Protein AF-A0AA38F7B3-F1 (afdb_monomer_lite)

Foldseek 3Di:
DPPCPPPPQDDDDDPPDDPVRVVVVVVVCVVCVLVDDSDVVSVVPPDCVPDDDDDDDDPPDDDDDDDDDD

Radius of gyration: 19.35 Å; chains: 1; bounding box: 37×48×43 Å

Organism: Taxus chinensis (NCBI:txid29808)

Sequence (70 aa):
SQFWLEKEKTLQIGKAAIEQEKSDFTQLCQEFPDVFAWSYEDLRGFNPNLAQHTIELDPDAKPIRQKQRP

Structure (mmCIF, N/CA/C/O backbone):
data_AF-A0AA38F7B3-F1
#
_entry.id   AF-A0AA38F7B3-F1
#
loop_
_atom_site.group_PDB
_atom_site.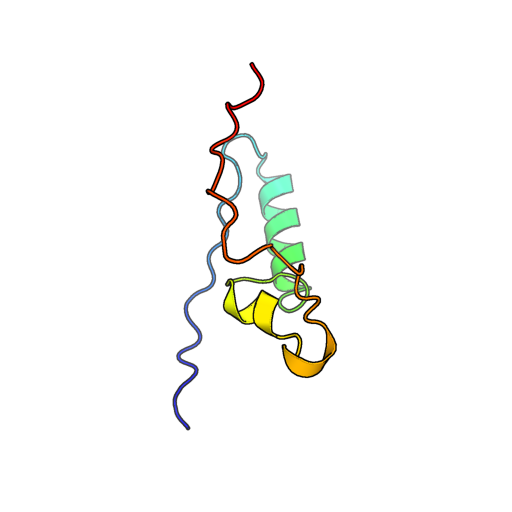id
_atom_site.type_symbol
_atom_site.label_atom_id
_atom_site.label_alt_id
_atom_site.label_comp_id
_atom_site.label_asym_id
_atom_site.label_entity_id
_atom_site.label_seq_id
_atom_site.pdbx_PDB_ins_code
_atom_site.Cartn_x
_atom_site.Cartn_y
_atom_site.Cartn_z
_atom_site.occupancy
_atom_site.B_iso_or_equiv
_atom_site.auth_seq_id
_atom_site.auth_comp_id
_atom_site.auth_asym_id
_atom_site.auth_atom_id
_atom_site.pdbx_PDB_model_num
ATOM 1 N N . SER A 1 1 ? -2.522 -29.132 1.650 1.00 35.81 1 SER A N 1
ATOM 2 C CA . SER A 1 1 ? -1.116 -28.824 1.972 1.00 35.81 1 SER A CA 1
ATOM 3 C C . SER A 1 1 ? -1.113 -27.686 2.972 1.00 35.81 1 SER A C 1
ATOM 5 O O . SER A 1 1 ? -1.836 -26.725 2.743 1.00 35.81 1 SER A O 1
ATOM 7 N N . GLN A 1 2 ? -0.418 -27.827 4.101 1.00 44.19 2 GLN A N 1
ATOM 8 C CA . GLN A 1 2 ? -0.494 -26.929 5.267 1.00 44.19 2 GLN A CA 1
ATOM 9 C C . GLN A 1 2 ? 0.239 -25.586 5.069 1.00 44.19 2 GLN A C 1
ATOM 11 O O . GLN A 1 2 ? 1.023 -25.166 5.909 1.00 44.19 2 GLN A O 1
ATOM 16 N N . PHE A 1 3 ? 0.015 -24.930 3.929 1.00 43.62 3 PHE A N 1
ATOM 17 C CA . PHE A 1 3 ? 0.792 -23.764 3.498 1.00 43.62 3 PHE A CA 1
ATOM 18 C C . PHE A 1 3 ? 0.147 -22.407 3.798 1.00 43.62 3 PHE A C 1
ATOM 20 O O . PHE A 1 3 ? 0.779 -21.380 3.577 1.00 43.62 3 PHE A O 1
ATOM 27 N N . TRP A 1 4 ? -1.065 -22.388 4.350 1.00 39.78 4 TRP A N 1
ATOM 28 C CA . TRP A 1 4 ? -1.726 -21.162 4.788 1.00 39.78 4 TRP A CA 1
ATOM 29 C C . TRP A 1 4 ? -1.722 -21.116 6.315 1.00 39.78 4 TRP A C 1
ATOM 31 O O . TRP A 1 4 ? -2.748 -21.300 6.961 1.00 39.78 4 TRP A O 1
ATOM 41 N N . LEU A 1 5 ? -0.544 -20.901 6.909 1.00 44.47 5 LEU A N 1
ATOM 42 C CA . LEU A 1 5 ? -0.528 -20.146 8.159 1.00 44.47 5 LEU A CA 1
ATOM 43 C C . LEU A 1 5 ? -1.008 -18.753 7.765 1.00 44.47 5 LEU A C 1
ATOM 45 O O . LEU A 1 5 ? -0.241 -17.961 7.218 1.00 44.47 5 LEU A O 1
ATOM 49 N N . GLU A 1 6 ? -2.304 -18.525 7.931 1.00 57.16 6 GLU A N 1
ATOM 50 C CA . GLU A 1 6 ? -2.951 -17.240 7.733 1.00 57.16 6 GLU A CA 1
ATOM 51 C C . GLU A 1 6 ? -2.247 -16.239 8.650 1.00 57.16 6 GLU A C 1
ATOM 53 O O . GLU A 1 6 ? -2.451 -16.210 9.862 1.00 57.16 6 GLU A O 1
ATOM 58 N N . LYS A 1 7 ? -1.274 -15.519 8.082 1.00 60.88 7 LYS A N 1
ATOM 59 C CA . LYS A 1 7 ? -0.511 -14.513 8.810 1.00 60.88 7 LYS A CA 1
ATOM 60 C C . LYS A 1 7 ? -1.499 -13.480 9.320 1.00 60.88 7 LYS A C 1
ATOM 62 O O . LYS A 1 7 ? -2.358 -13.031 8.565 1.00 60.88 7 LYS A O 1
ATOM 67 N N . GLU A 1 8 ? -1.338 -13.082 10.575 1.00 68.25 8 GLU A N 1
ATOM 68 C CA . GLU A 1 8 ? -2.096 -11.976 11.144 1.00 68.25 8 GLU A CA 1
ATOM 69 C C . GLU A 1 8 ? -1.954 -10.742 10.238 1.00 68.25 8 GLU A C 1
ATOM 71 O O . GLU A 1 8 ? -0.861 -10.204 10.032 1.00 68.25 8 GLU A O 1
ATOM 76 N N . LYS A 1 9 ? -3.074 -10.336 9.637 1.00 75.44 9 LYS A N 1
ATOM 77 C CA . LYS A 1 9 ? -3.177 -9.178 8.751 1.00 75.44 9 LYS A CA 1
ATOM 78 C C . LYS A 1 9 ? -3.348 -7.937 9.618 1.00 75.44 9 LYS A C 1
ATOM 80 O O . LYS A 1 9 ? -4.329 -7.818 10.346 1.00 75.44 9 LYS A O 1
ATOM 85 N N . THR A 1 10 ? -2.385 -7.020 9.566 1.00 78.75 10 THR A N 1
ATOM 86 C CA . THR A 1 10 ? -2.405 -5.795 10.379 1.00 78.75 10 THR A CA 1
ATOM 87 C C . THR A 1 10 ? -2.537 -4.559 9.495 1.00 78.75 10 THR A C 1
ATOM 89 O O . THR A 1 10 ? -1.872 -4.447 8.467 1.00 78.75 10 THR A O 1
ATOM 92 N N . LEU A 1 11 ? -3.398 -3.622 9.903 1.00 78.75 11 LEU A N 1
ATOM 93 C CA . LEU A 1 11 ? -3.574 -2.320 9.256 1.00 78.75 11 LEU A CA 1
ATOM 94 C C . LEU A 1 11 ? -3.000 -1.224 10.142 1.00 78.75 11 LEU A C 1
ATOM 96 O O . LEU A 1 11 ? -3.264 -1.173 11.341 1.00 78.75 11 LEU A O 1
ATOM 100 N N . GLN A 1 12 ? -2.233 -0.326 9.533 1.00 84.56 12 GLN A N 1
ATOM 101 C CA . GLN A 1 12 ? -1.739 0.872 10.196 1.00 84.56 12 GLN A CA 1
ATOM 102 C C . GLN A 1 12 ? -2.643 2.038 9.813 1.00 84.56 12 GLN A C 1
ATOM 104 O O . GLN A 1 12 ? -2.648 2.470 8.661 1.00 84.56 12 GLN A O 1
ATOM 109 N N . ILE A 1 13 ? -3.407 2.548 10.775 1.00 87.81 13 ILE A N 1
ATOM 110 C CA . ILE A 1 13 ? -4.247 3.728 10.569 1.00 87.81 13 ILE A CA 1
ATOM 111 C C . ILE A 1 13 ? -3.431 4.972 10.933 1.00 87.81 13 ILE A C 1
ATOM 113 O O . ILE A 1 13 ? -2.681 4.986 11.913 1.00 87.81 13 ILE A O 1
ATOM 117 N N . GLY A 1 14 ? -3.539 6.019 10.112 1.00 89.94 14 GLY A N 1
ATOM 118 C CA . GLY A 1 14 ? -2.791 7.259 10.303 1.00 89.94 14 GLY A CA 1
ATOM 119 C C . GLY A 1 14 ? -3.044 7.881 11.679 1.00 89.94 14 GLY A C 1
ATOM 120 O O . GLY A 1 14 ? -4.173 7.924 12.159 1.00 89.94 14 GLY A O 1
ATOM 121 N N . LYS A 1 15 ? -1.993 8.423 12.306 1.00 88.25 15 LYS A N 1
ATOM 122 C CA . LYS A 1 15 ? -2.076 9.011 13.659 1.00 88.25 15 LYS A CA 1
ATOM 123 C C . LYS A 1 15 ? -3.058 10.182 13.776 1.00 88.25 15 LYS A C 1
ATOM 125 O O . LYS A 1 15 ? -3.512 10.470 14.875 1.00 88.25 15 LYS A O 1
ATOM 130 N N . ALA A 1 16 ? -3.331 10.867 12.667 1.00 92.88 16 ALA A N 1
ATOM 131 C CA . ALA A 1 16 ? -4.249 12.000 12.608 1.00 92.88 16 ALA A CA 1
ATOM 132 C C . ALA A 1 16 ? -5.729 11.588 12.522 1.00 92.88 16 ALA A C 1
ATOM 134 O O . ALA A 1 16 ? -6.585 12.455 12.669 1.00 92.88 16 ALA A O 1
ATOM 135 N N . ALA A 1 17 ? -6.026 10.304 12.284 1.00 90.25 17 ALA A N 1
ATOM 136 C CA . ALA A 1 17 ? -7.398 9.823 12.204 1.00 90.25 17 ALA A CA 1
ATOM 137 C C . ALA A 1 17 ? -8.083 9.931 13.570 1.00 90.25 17 ALA A C 1
ATOM 139 O O . ALA A 1 17 ? -7.507 9.548 14.600 1.00 90.25 17 ALA A O 1
ATOM 140 N N . ILE A 1 18 ? -9.318 10.428 13.578 1.00 95.12 18 ILE A N 1
ATOM 141 C CA . ILE A 1 18 ? -10.129 10.467 14.797 1.00 95.12 18 ILE A CA 1
ATOM 142 C C . ILE A 1 18 ? -10.649 9.066 15.138 1.00 95.12 18 ILE A C 1
ATOM 144 O O . ILE A 1 18 ? -10.652 8.160 14.308 1.00 95.12 18 ILE A O 1
ATOM 148 N N . GLU A 1 19 ? -11.095 8.868 16.378 1.00 92.75 19 GLU A N 1
ATOM 149 C CA . GLU A 1 19 ? -11.476 7.532 16.854 1.00 92.75 19 GLU A CA 1
ATOM 150 C C . GLU A 1 19 ? -12.654 6.931 16.076 1.00 92.75 19 GLU A C 1
ATOM 152 O O . GLU A 1 19 ? -12.649 5.739 15.776 1.00 92.75 19 GLU A O 1
ATOM 157 N N . GLN A 1 20 ? -13.608 7.772 15.664 1.00 95.06 20 GLN A N 1
ATOM 158 C CA . GLN A 1 20 ? -14.713 7.344 14.808 1.00 95.06 20 GLN A CA 1
ATOM 159 C C . GLN A 1 20 ? -14.210 6.831 13.455 1.00 95.06 20 GLN A C 1
ATOM 161 O O . GLN A 1 20 ? -14.569 5.734 13.048 1.00 95.06 20 GLN A O 1
ATOM 166 N N . GLU A 1 21 ? -13.311 7.571 12.799 1.00 93.62 21 GLU A N 1
ATOM 167 C CA . GLU A 1 21 ? -12.731 7.154 11.520 1.00 93.62 21 GLU A CA 1
ATOM 168 C C . GLU A 1 21 ? -11.988 5.827 11.665 1.00 93.62 21 GLU A C 1
ATOM 170 O O . GLU A 1 21 ? -12.140 4.945 10.828 1.00 93.62 21 GLU A O 1
ATOM 175 N N . LYS A 1 22 ? -11.216 5.635 12.744 1.00 92.31 22 LYS A N 1
ATOM 176 C CA . LYS A 1 22 ? -10.534 4.355 12.989 1.00 92.31 22 LYS A CA 1
ATOM 177 C C . LYS A 1 22 ? -11.517 3.198 13.129 1.00 92.31 22 LYS A C 1
ATOM 179 O O . LYS A 1 22 ? -11.253 2.122 12.591 1.00 92.31 22 LYS A O 1
ATOM 184 N N . SER A 1 23 ? -12.620 3.411 13.848 1.00 92.19 23 SER A N 1
ATOM 185 C CA . SER A 1 23 ? -13.686 2.421 14.002 1.00 92.19 23 SER A CA 1
ATOM 186 C C . SER A 1 23 ? -14.301 2.075 12.648 1.00 92.19 23 SER A C 1
ATOM 188 O O . SER A 1 23 ? -14.358 0.902 12.283 1.00 92.19 23 SER A O 1
ATOM 190 N N . ASP A 1 24 ? -14.680 3.092 11.874 1.00 93.69 24 ASP A N 1
ATOM 191 C CA . ASP A 1 24 ? -15.315 2.927 10.566 1.00 93.69 24 ASP A CA 1
ATOM 192 C C . ASP A 1 24 ? -14.374 2.220 9.578 1.00 93.69 24 ASP A C 1
ATOM 194 O O . ASP A 1 24 ? -14.771 1.272 8.902 1.00 93.69 24 ASP A O 1
ATOM 198 N N . PHE A 1 25 ? -13.092 2.607 9.544 1.00 90.38 25 PHE A N 1
ATOM 199 C CA . PHE A 1 25 ? -12.073 1.942 8.728 1.00 90.38 25 PHE A CA 1
ATOM 200 C C . PHE A 1 25 ? -11.861 0.486 9.143 1.00 90.38 25 PHE A C 1
ATOM 202 O O . PHE A 1 25 ? -11.710 -0.381 8.281 1.00 90.38 25 PHE A O 1
ATOM 209 N N . THR A 1 26 ? -11.855 0.203 10.447 1.00 88.31 26 THR A N 1
ATOM 210 C CA . THR A 1 26 ? -11.699 -1.166 10.955 1.00 88.31 26 THR A CA 1
ATOM 211 C C . THR A 1 26 ? -12.881 -2.032 10.535 1.00 88.31 26 THR A C 1
ATOM 213 O O . THR A 1 26 ? -12.674 -3.130 10.020 1.00 88.31 26 THR A O 1
ATOM 216 N N . GLN A 1 27 ? -14.106 -1.524 10.688 1.00 92.25 27 GLN A N 1
ATOM 217 C CA . GLN A 1 27 ? -15.319 -2.223 10.276 1.00 92.25 27 GLN A CA 1
ATOM 218 C C . GLN A 1 27 ? -15.328 -2.487 8.766 1.00 92.25 27 GLN A C 1
ATOM 220 O O . GLN A 1 27 ? -15.558 -3.619 8.350 1.00 92.25 27 GLN A O 1
ATOM 225 N N . LEU A 1 28 ? -14.996 -1.481 7.952 1.00 91.62 28 LEU A N 1
ATOM 226 C CA . LEU A 1 28 ? -14.932 -1.614 6.496 1.00 91.62 28 LEU A CA 1
ATOM 227 C C . LEU A 1 28 ? -13.956 -2.718 6.065 1.00 91.62 28 LEU A C 1
ATOM 229 O O . LEU A 1 28 ? -14.265 -3.534 5.201 1.00 91.62 28 LEU A O 1
ATOM 233 N N . CYS A 1 29 ? -12.773 -2.771 6.678 1.00 87.38 29 CYS A N 1
ATOM 234 C CA . CYS A 1 29 ? -11.770 -3.776 6.327 1.00 87.38 29 CYS A CA 1
ATOM 235 C C . CYS A 1 29 ? -12.163 -5.192 6.777 1.00 87.38 29 CYS A C 1
ATOM 237 O O . CYS A 1 29 ? -11.743 -6.164 6.153 1.00 87.38 29 CYS A O 1
ATOM 239 N N . GLN A 1 30 ? -12.958 -5.314 7.845 1.00 86.19 30 GLN A N 1
ATOM 240 C CA . GLN A 1 30 ? -13.524 -6.590 8.294 1.00 86.19 30 GLN A CA 1
ATOM 241 C C . GLN A 1 30 ? -14.682 -7.060 7.408 1.00 86.19 30 GLN A C 1
ATOM 243 O O . GLN A 1 30 ? -14.842 -8.262 7.215 1.00 86.19 30 GLN A O 1
ATOM 248 N N . GLU A 1 31 ? -15.477 -6.132 6.873 1.00 92.75 31 GLU A N 1
ATOM 249 C CA . GLU A 1 31 ? -16.592 -6.429 5.969 1.00 92.75 31 GLU A CA 1
ATOM 250 C C . GLU A 1 31 ? -16.107 -6.871 4.579 1.00 92.75 31 GLU A C 1
ATOM 252 O O . GLU A 1 31 ? -16.713 -7.749 3.968 1.00 92.75 31 GLU A O 1
ATOM 257 N N . PHE A 1 32 ? -14.977 -6.324 4.115 1.00 87.62 32 PHE A N 1
ATOM 258 C CA . PHE A 1 32 ? -14.414 -6.582 2.785 1.00 87.62 32 PHE A CA 1
ATOM 259 C C . PHE A 1 32 ? -12.974 -7.137 2.835 1.00 87.62 32 PHE A C 1
ATOM 261 O O . PHE A 1 32 ? -12.040 -6.504 2.329 1.00 87.62 32 PHE A O 1
ATOM 268 N N . PRO A 1 33 ? -12.751 -8.321 3.435 1.00 79.81 33 PRO A N 1
ATOM 269 C CA . PRO A 1 33 ? -11.412 -8.869 3.653 1.00 79.81 33 PRO A CA 1
ATOM 270 C C . PRO A 1 33 ? -10.703 -9.324 2.365 1.00 79.81 33 PRO A C 1
ATOM 272 O O . PRO A 1 33 ? -9.491 -9.534 2.383 1.00 79.81 33 PRO A O 1
ATOM 275 N N . ASP A 1 34 ? -11.430 -9.495 1.266 1.00 77.75 34 ASP A N 1
ATOM 276 C CA . ASP A 1 34 ? -10.968 -9.981 -0.039 1.00 77.75 34 ASP A CA 1
ATOM 277 C C . ASP A 1 34 ? -10.817 -8.872 -1.093 1.00 77.75 34 ASP A C 1
ATOM 279 O O . ASP A 1 34 ? -10.178 -9.077 -2.124 1.00 77.75 34 ASP A O 1
ATOM 283 N N . VAL A 1 35 ? -11.357 -7.680 -0.827 1.00 81.00 35 VAL A N 1
ATOM 284 C CA . VAL A 1 35 ? -11.244 -6.515 -1.720 1.00 81.00 35 VAL A CA 1
ATOM 285 C C . VAL A 1 35 ? -9.838 -5.915 -1.684 1.00 81.00 35 VAL A C 1
ATOM 287 O O . VAL A 1 35 ? -9.355 -5.382 -2.685 1.00 81.00 35 VAL A O 1
ATOM 290 N N . PHE A 1 36 ? -9.164 -6.002 -0.538 1.00 76.44 36 PHE A N 1
ATOM 291 C CA . PHE A 1 36 ? -7.823 -5.464 -0.358 1.00 76.44 36 PHE A CA 1
ATOM 292 C C . PHE A 1 36 ? -6.762 -6.542 -0.545 1.00 76.44 36 PHE A C 1
ATOM 294 O O . PHE A 1 36 ? -6.843 -7.638 0.009 1.00 76.44 36 PHE A O 1
ATOM 301 N N . ALA A 1 37 ? -5.702 -6.188 -1.266 1.00 78.25 37 ALA A N 1
ATOM 302 C CA . ALA A 1 37 ? -4.503 -7.001 -1.301 1.00 78.25 37 ALA A CA 1
ATOM 303 C C . ALA A 1 37 ? -3.653 -6.738 -0.052 1.00 78.25 37 ALA A C 1
ATOM 305 O O . ALA A 1 37 ? -2.959 -5.726 0.053 1.00 78.25 37 ALA A O 1
ATOM 306 N N . TRP A 1 38 ? -3.719 -7.663 0.900 1.00 78.19 38 TRP A N 1
ATOM 307 C CA . TRP A 1 38 ? -2.977 -7.618 2.163 1.00 78.19 38 TRP A CA 1
ATOM 308 C C . TRP A 1 38 ? -1.478 -7.844 1.981 1.00 78.19 38 TRP A C 1
ATOM 310 O O . TRP A 1 38 ? -0.659 -7.447 2.810 1.00 78.19 38 TRP A O 1
ATOM 320 N N . SER A 1 39 ? -1.122 -8.486 0.879 1.00 74.19 39 SER A N 1
ATOM 321 C CA . SER A 1 39 ? 0.230 -8.770 0.451 1.00 74.19 39 SER A CA 1
ATOM 322 C C . SER A 1 39 ? 0.354 -8.609 -1.062 1.00 74.19 39 SER A C 1
ATOM 324 O O . SER A 1 39 ? -0.624 -8.600 -1.810 1.00 74.19 39 SER A O 1
ATOM 326 N N . TYR A 1 40 ? 1.592 -8.525 -1.542 1.00 67.56 40 TYR A N 1
ATOM 327 C CA . TYR A 1 40 ? 1.857 -8.514 -2.979 1.00 67.56 40 TYR A CA 1
ATOM 328 C C . TYR A 1 40 ? 1.394 -9.806 -3.675 1.00 67.56 40 TYR A C 1
ATOM 330 O O . TYR A 1 40 ? 1.096 -9.792 -4.865 1.00 67.56 40 TYR A O 1
ATOM 338 N N . GLU A 1 41 ? 1.322 -10.921 -2.951 1.00 70.44 41 GLU A N 1
ATOM 339 C CA . GLU A 1 41 ? 0.834 -12.200 -3.475 1.00 70.44 41 GLU A CA 1
ATOM 340 C C . GLU A 1 41 ? -0.673 -12.151 -3.752 1.00 70.44 41 GLU A C 1
ATOM 342 O O . GLU A 1 41 ? -1.112 -12.697 -4.762 1.00 70.44 41 GLU A O 1
ATOM 347 N N . ASP A 1 42 ? -1.433 -11.396 -2.953 1.00 71.50 42 ASP A N 1
ATOM 348 C CA . ASP A 1 42 ? -2.864 -11.164 -3.181 1.00 71.50 42 ASP A CA 1
ATOM 349 C C . ASP A 1 42 ? -3.102 -10.326 -4.452 1.00 71.50 42 ASP A C 1
ATOM 351 O O . ASP A 1 42 ? -4.035 -10.591 -5.207 1.00 71.50 42 ASP A O 1
ATOM 355 N N . LEU A 1 43 ? -2.204 -9.378 -4.770 1.00 71.44 43 LEU A N 1
ATOM 356 C CA . LEU A 1 43 ? -2.206 -8.672 -6.066 1.00 71.44 43 LEU A CA 1
ATOM 357 C C . LEU A 1 43 ? -1.858 -9.605 -7.233 1.00 71.44 43 LEU A C 1
ATOM 359 O O . LEU A 1 43 ? -2.385 -9.451 -8.336 1.00 71.44 43 LEU A O 1
ATOM 363 N N . ARG A 1 44 ? -0.969 -10.579 -7.003 1.00 62.94 44 ARG A N 1
ATOM 364 C CA . ARG A 1 44 ? -0.618 -11.613 -7.990 1.00 62.94 44 ARG A CA 1
ATOM 365 C C . ARG A 1 44 ? -1.684 -12.706 -8.127 1.00 62.94 44 ARG A C 1
ATOM 367 O O . ARG A 1 44 ? -1.467 -13.649 -8.884 1.00 62.94 44 ARG A O 1
ATOM 374 N N . GLY A 1 45 ? -2.835 -12.570 -7.464 1.00 57.53 45 GLY A N 1
ATOM 375 C CA . GLY A 1 45 ? -3.992 -13.451 -7.638 1.00 57.53 45 GLY A CA 1
ATOM 376 C C . GLY A 1 45 ? -4.541 -13.485 -9.073 1.00 57.53 45 GLY A C 1
ATOM 377 O O . GLY A 1 45 ? -5.273 -14.406 -9.431 1.00 57.53 45 GLY A O 1
ATOM 378 N N . PHE A 1 46 ? -4.153 -12.535 -9.930 1.00 60.22 46 PHE A N 1
ATOM 379 C CA . PHE A 1 46 ? -4.366 -12.644 -11.370 1.00 60.22 46 PHE A CA 1
ATOM 380 C C . PHE A 1 46 ? -3.343 -13.589 -11.997 1.00 60.22 46 PHE A C 1
ATOM 382 O O . PHE A 1 46 ? -2.138 -13.362 -11.908 1.00 60.22 46 PHE A O 1
ATOM 389 N N . ASN A 1 47 ? -3.837 -14.629 -12.680 1.00 63.66 47 ASN A N 1
ATOM 390 C CA . ASN A 1 47 ? -3.009 -15.540 -13.466 1.00 63.66 47 ASN A CA 1
ATOM 391 C C . ASN A 1 47 ? -2.071 -14.712 -14.371 1.00 63.66 47 ASN A C 1
ATOM 393 O O . ASN A 1 47 ? -2.569 -14.014 -15.260 1.00 63.66 47 ASN A O 1
ATOM 397 N N . PRO A 1 48 ? -0.739 -14.778 -14.185 1.00 60.50 48 PRO A N 1
ATOM 398 C CA . PRO A 1 48 ? 0.212 -14.024 -15.000 1.00 60.50 48 PRO A CA 1
ATOM 399 C C . PRO A 1 48 ? 0.038 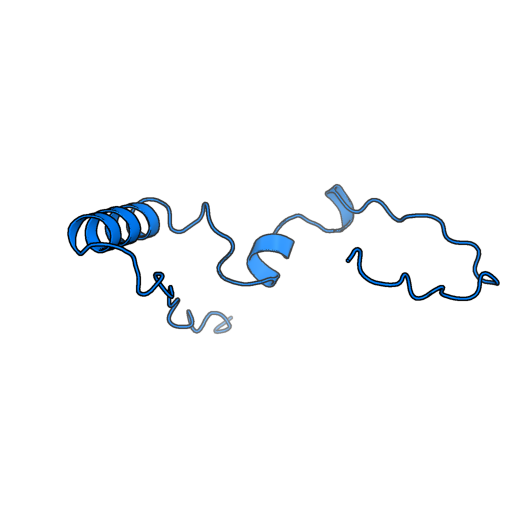-14.311 -16.495 1.00 60.50 48 PRO A C 1
ATOM 401 O O . PRO A 1 48 ? 0.220 -13.431 -17.325 1.00 60.50 48 PRO A O 1
ATOM 404 N N . ASN A 1 49 ? -0.430 -15.511 -16.845 1.00 65.25 49 ASN A N 1
ATOM 405 C CA . ASN A 1 49 ? -0.709 -15.887 -18.230 1.00 65.25 49 ASN A CA 1
ATOM 406 C C . ASN A 1 49 ? -1.970 -15.220 -18.816 1.00 65.25 49 ASN A C 1
ATOM 408 O O . ASN A 1 49 ? -2.178 -15.290 -20.021 1.00 65.25 49 ASN A O 1
ATOM 412 N N . LEU A 1 50 ? -2.832 -14.622 -17.987 1.00 62.22 50 LEU A N 1
ATOM 413 C CA . LEU A 1 50 ? -4.092 -13.997 -18.403 1.00 62.22 50 LEU A CA 1
ATOM 414 C C . LEU A 1 50 ? -3.970 -12.475 -18.574 1.00 62.22 50 LEU A C 1
ATOM 416 O O . LEU A 1 50 ? -4.660 -11.909 -19.415 1.00 62.22 50 LEU A O 1
ATOM 420 N N . ALA A 1 51 ? -3.125 -11.811 -17.777 1.00 56.72 51 ALA A N 1
ATOM 421 C CA . ALA A 1 51 ? -3.090 -10.346 -17.699 1.00 56.72 51 ALA A CA 1
ATOM 422 C C . ALA A 1 51 ? -1.676 -9.736 -17.647 1.00 56.72 51 ALA A C 1
ATOM 424 O O . ALA A 1 51 ? -1.522 -8.570 -17.284 1.00 56.72 51 ALA A O 1
ATOM 425 N N . GLN A 1 52 ? -0.628 -10.484 -18.001 1.00 69.06 52 GLN A N 1
ATOM 426 C CA . GLN A 1 52 ? 0.702 -9.899 -18.146 1.00 69.06 52 GLN A CA 1
ATOM 427 C C . GLN A 1 52 ? 0.837 -9.238 -19.521 1.00 69.06 52 GLN A C 1
ATOM 429 O O . GLN A 1 52 ? 0.881 -9.905 -20.552 1.00 69.06 52 GLN A O 1
ATOM 434 N N . HIS A 1 53 ? 0.951 -7.913 -19.531 1.00 74.75 53 HIS A N 1
ATOM 435 C CA . HIS A 1 53 ? 1.504 -7.194 -20.670 1.00 74.75 53 HIS A CA 1
ATOM 436 C C . HIS A 1 53 ? 3.005 -7.017 -20.440 1.00 74.75 53 HIS A C 1
ATOM 438 O O . HIS A 1 53 ? 3.423 -6.373 -19.476 1.00 74.75 53 HIS A O 1
ATOM 444 N N . THR A 1 54 ? 3.818 -7.614 -21.307 1.00 75.31 54 THR A N 1
ATOM 445 C CA . THR A 1 54 ? 5.263 -7.387 -21.315 1.00 75.31 54 THR A CA 1
ATOM 446 C C . THR A 1 54 ? 5.540 -6.145 -22.146 1.00 75.31 54 THR A C 1
ATOM 448 O O . THR A 1 54 ? 5.180 -6.092 -23.319 1.00 75.31 54 THR A O 1
ATOM 451 N N . ILE A 1 55 ? 6.188 -5.151 -21.542 1.00 84.25 55 ILE A N 1
ATOM 452 C CA . ILE A 1 55 ? 6.733 -4.022 -22.291 1.00 84.25 55 ILE A CA 1
ATOM 453 C C . ILE A 1 55 ? 7.964 -4.546 -23.027 1.00 84.25 55 ILE A C 1
ATOM 455 O O . ILE A 1 55 ? 8.937 -4.949 -22.389 1.00 84.25 55 ILE A O 1
ATOM 459 N N . GLU A 1 56 ? 7.912 -4.567 -24.355 1.00 84.69 56 GLU A N 1
ATOM 460 C CA . GLU A 1 56 ? 9.077 -4.882 -25.176 1.00 84.69 56 GLU A CA 1
ATOM 461 C C . GLU A 1 56 ? 10.108 -3.761 -25.004 1.00 84.69 56 GLU A C 1
ATOM 463 O O . GLU A 1 56 ? 9.904 -2.623 -25.429 1.00 84.69 56 GLU A O 1
ATOM 468 N N . LEU A 1 57 ? 11.196 -4.076 -24.304 1.00 86.06 57 LEU A N 1
ATOM 469 C CA . LEU A 1 57 ? 12.342 -3.193 -24.138 1.00 86.06 57 LE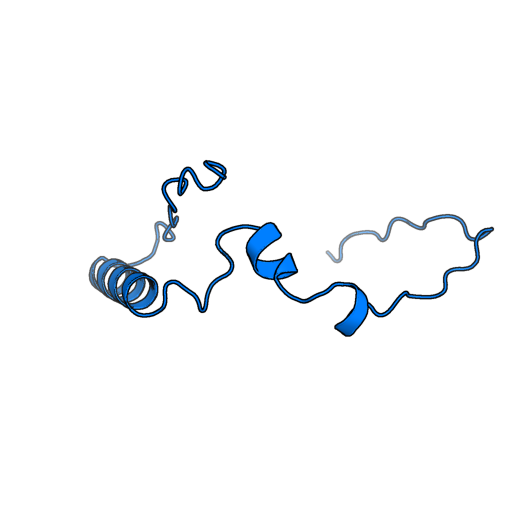U A CA 1
ATOM 470 C C . LEU A 1 57 ? 13.451 -3.664 -25.074 1.00 86.06 57 LEU A C 1
ATOM 472 O O . LEU A 1 57 ? 13.666 -4.865 -25.232 1.00 86.06 57 LEU A O 1
ATOM 476 N N . ASP A 1 58 ? 14.168 -2.713 -25.661 1.00 89.25 58 ASP A N 1
ATOM 477 C CA . ASP A 1 58 ? 15.400 -3.003 -26.387 1.00 89.25 58 ASP A CA 1
ATOM 478 C C . ASP A 1 58 ? 16.422 -3.632 -25.411 1.00 89.25 58 ASP A C 1
ATOM 480 O O . ASP A 1 58 ? 16.735 -3.011 -24.388 1.00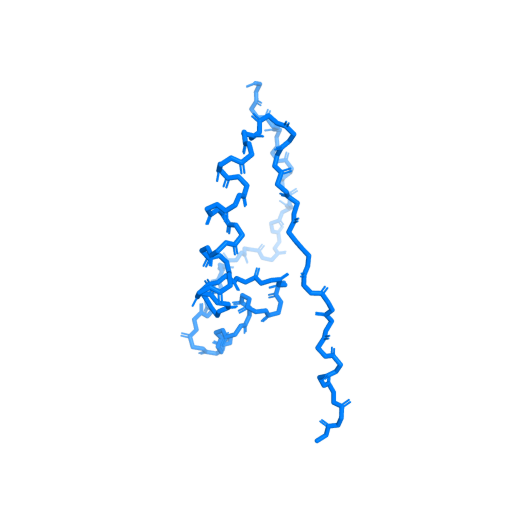 89.25 58 ASP A O 1
ATOM 484 N N . PRO A 1 59 ? 16.921 -4.857 -25.674 1.00 8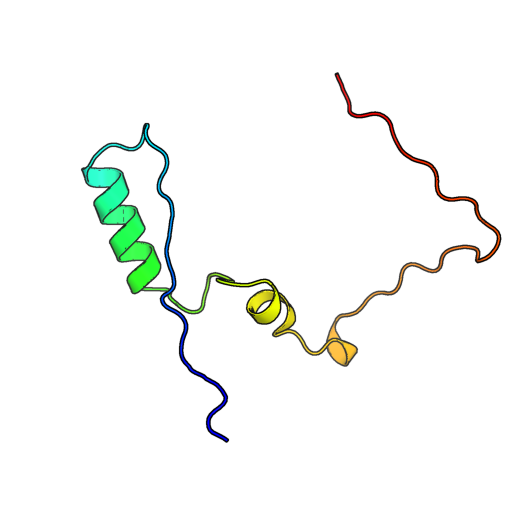6.81 59 PRO A N 1
ATOM 485 C CA . PRO A 1 59 ? 17.859 -5.544 -24.787 1.00 86.81 59 PRO A CA 1
ATOM 486 C C . PRO A 1 59 ? 19.195 -4.807 -24.632 1.00 86.81 59 PRO A C 1
ATOM 488 O O . PRO A 1 59 ? 19.865 -4.982 -23.613 1.00 86.81 59 PRO A O 1
ATOM 491 N N . ASP A 1 60 ? 19.563 -3.961 -25.595 1.00 93.19 60 ASP A N 1
ATOM 492 C CA . ASP A 1 60 ? 20.790 -3.167 -25.562 1.00 93.19 60 ASP A CA 1
ATOM 493 C C . ASP A 1 60 ? 20.575 -1.776 -24.936 1.00 93.19 60 ASP A C 1
ATOM 495 O O . ASP A 1 60 ? 21.534 -1.026 -24.698 1.00 93.19 60 ASP A O 1
ATOM 499 N N . ALA A 1 61 ? 19.327 -1.412 -24.617 1.00 90.31 61 ALA A N 1
ATOM 500 C CA . ALA A 1 61 ? 19.023 -0.138 -23.988 1.00 90.31 61 ALA A CA 1
ATOM 501 C C . ALA A 1 61 ? 19.552 -0.084 -22.551 1.00 90.31 61 ALA A C 1
ATOM 503 O O . ALA A 1 61 ? 19.266 -0.917 -21.690 1.00 90.31 61 ALA A O 1
ATOM 504 N N . LYS A 1 62 ? 20.306 0.976 -22.256 1.00 92.00 62 LYS A N 1
ATOM 505 C CA . LYS A 1 62 ? 20.839 1.207 -20.912 1.00 92.00 62 LYS A CA 1
ATOM 506 C C . LYS A 1 62 ? 19.739 1.744 -19.989 1.00 92.00 62 LYS A C 1
ATOM 508 O O . LYS A 1 62 ? 19.045 2.688 -20.373 1.00 92.00 62 LYS A O 1
ATOM 513 N N . PRO A 1 63 ? 19.609 1.234 -18.752 1.00 89.94 63 PRO A N 1
ATOM 514 C CA . PRO A 1 63 ? 18.627 1.741 -17.804 1.00 89.94 63 PRO A CA 1
ATOM 515 C C . PRO A 1 63 ? 18.940 3.194 -17.429 1.00 89.94 63 PRO A C 1
ATOM 517 O O . PRO A 1 63 ? 20.059 3.528 -17.033 1.00 89.94 63 PRO A O 1
ATOM 520 N N . ILE A 1 64 ? 17.933 4.063 -17.523 1.00 91.75 64 ILE A N 1
ATOM 521 C CA . ILE A 1 64 ? 18.043 5.475 -17.147 1.00 91.75 64 ILE A CA 1
ATOM 522 C C . ILE A 1 64 ? 17.336 5.678 -15.811 1.00 91.75 64 ILE A C 1
ATOM 524 O O . ILE A 1 64 ? 16.131 5.469 -15.682 1.00 91.75 64 ILE A O 1
ATOM 528 N N . ARG A 1 65 ? 18.077 6.148 -14.807 1.00 91.31 65 ARG A N 1
ATOM 529 C CA . ARG A 1 65 ? 17.497 6.560 -13.527 1.00 91.31 65 ARG A CA 1
ATOM 530 C C . ARG A 1 65 ? 16.925 7.973 -13.664 1.00 91.31 65 ARG A C 1
ATOM 532 O O . ARG A 1 65 ? 17.683 8.940 -13.723 1.00 91.31 65 ARG A O 1
ATOM 539 N N . GLN A 1 66 ? 15.599 8.101 -13.700 1.00 92.50 66 GLN A N 1
ATOM 540 C CA . GLN A 1 66 ? 14.948 9.415 -13.674 1.00 92.50 66 GLN A CA 1
ATOM 541 C C . GLN A 1 66 ? 15.150 10.096 -12.314 1.00 92.50 66 GLN A C 1
ATOM 543 O O . GLN A 1 66 ? 15.036 9.467 -11.259 1.00 92.50 66 GLN A O 1
ATOM 548 N N . LYS A 1 67 ? 15.459 11.399 -12.339 1.00 93.06 67 LYS A N 1
ATOM 549 C CA . LYS A 1 67 ? 15.470 12.231 -11.130 1.00 93.06 67 LYS A CA 1
ATOM 550 C C . LYS A 1 67 ? 14.031 12.431 -10.652 1.00 93.06 67 LYS A C 1
ATOM 552 O O . LYS A 1 67 ? 13.133 12.609 -11.471 1.00 93.06 67 LYS A O 1
ATOM 557 N N . GLN A 1 68 ? 13.826 12.412 -9.338 1.00 90.12 68 GLN A N 1
ATOM 558 C CA . GLN A 1 68 ? 12.528 12.739 -8.749 1.00 90.12 68 GLN A CA 1
ATOM 559 C C . GLN A 1 68 ? 12.148 14.180 -9.111 1.00 90.12 68 GLN A C 1
ATOM 561 O O . GLN A 1 68 ? 13.018 15.051 -9.199 1.00 90.12 68 GLN A O 1
ATOM 566 N N . ARG A 1 69 ? 10.856 14.415 -9.360 1.00 87.00 69 ARG A N 1
ATOM 567 C CA . ARG A 1 69 ? 10.329 15.773 -9.534 1.00 87.00 69 ARG A CA 1
ATOM 568 C C . ARG A 1 69 ? 10.545 16.547 -8.217 1.00 87.00 69 ARG A C 1
ATOM 570 O O . ARG A 1 69 ? 10.376 15.918 -7.172 1.00 87.00 69 ARG A O 1
ATOM 577 N N . PRO A 1 70 ? 10.964 17.828 -8.267 1.00 79.44 70 PRO A N 1
ATOM 578 C CA . PRO A 1 70 ? 11.089 18.659 -7.071 1.00 79.44 70 PRO A CA 1
ATOM 579 C C . PRO A 1 70 ? 9.768 18.790 -6.309 1.00 79.44 70 PRO A C 1
ATOM 581 O O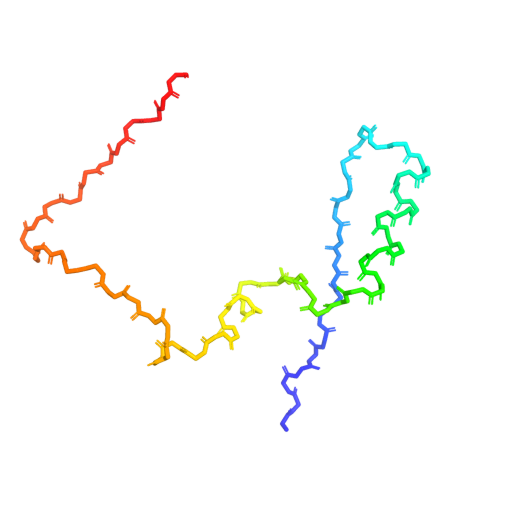 . PRO A 1 70 ? 8.698 18.658 -6.953 1.00 79.44 70 PRO A O 1
#

Secondary structure (DSSP, 8-state):
--------------TT--HHHHHHHHHHHHH-TTTS-SSHHHHTTS-HHHH-------TTPPP--PPPP-

pLDDT: mean 78.41, std 15.07, range [35.81, 95.12]